Protein AF-A0A8I3A8Q4-F1 (afdb_monomer_lite)

Organism: NCBI:txid495285

Structure (mmCIF, N/CA/C/O backbone):
data_AF-A0A8I3A8Q4-F1
#
_entry.id   AF-A0A8I3A8Q4-F1
#
loop_
_atom_site.group_PDB
_atom_site.id
_atom_site.type_symbol
_atom_site.label_atom_id
_atom_site.label_alt_id
_atom_site.label_comp_id
_atom_site.label_asym_id
_atom_site.label_entity_id
_atom_site.label_seq_id
_atom_site.pdbx_PDB_ins_code
_atom_site.Cartn_x
_atom_site.Cartn_y
_atom_site.Cartn_z
_atom_site.occupancy
_atom_site.B_iso_or_equiv
_atom_site.auth_seq_id
_atom_site.auth_comp_id
_atom_site.auth_asym_id
_atom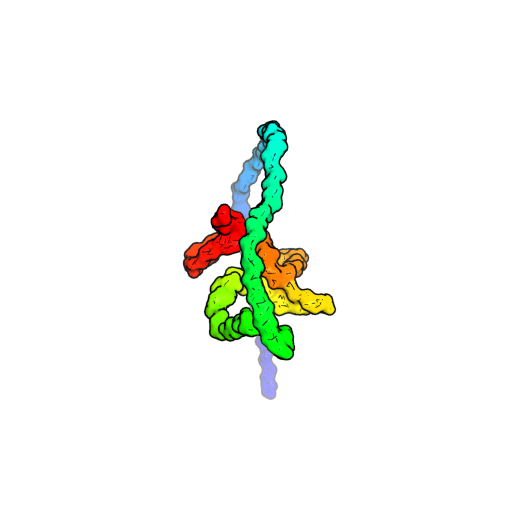_site.auth_atom_id
_atom_site.pdbx_PDB_model_num
ATOM 1 N N . MET A 1 1 ? 2.959 -57.437 -27.889 1.00 51.34 1 MET A N 1
ATOM 2 C CA . MET A 1 1 ? 2.394 -56.928 -26.624 1.00 51.34 1 MET A CA 1
ATOM 3 C C . MET A 1 1 ? 1.293 -55.970 -27.019 1.00 51.34 1 MET A C 1
ATOM 5 O O . MET A 1 1 ? 1.539 -55.103 -27.846 1.00 51.34 1 MET A O 1
ATOM 9 N N . VAL A 1 2 ? 0.076 -56.290 -26.597 1.00 56.06 2 VAL A N 1
ATOM 10 C CA . VAL A 1 2 ? -1.179 -55.689 -27.058 1.00 56.06 2 VAL A CA 1
ATOM 11 C C . VAL A 1 2 ? -1.319 -54.247 -26.566 1.00 56.06 2 VAL A C 1
ATOM 13 O O . VAL A 1 2 ? -0.851 -53.914 -25.481 1.00 56.06 2 VAL A O 1
ATOM 16 N N . ALA A 1 3 ? -1.902 -53.408 -27.419 1.00 56.97 3 ALA A N 1
ATOM 17 C CA . ALA A 1 3 ? -2.257 -52.026 -27.139 1.00 56.97 3 ALA A CA 1
ATOM 18 C C . ALA A 1 3 ? -3.565 -51.972 -26.345 1.00 56.97 3 ALA A C 1
ATOM 20 O O . ALA A 1 3 ? -4.496 -52.684 -26.707 1.00 56.97 3 ALA A O 1
ATOM 21 N N . ASP A 1 4 ? -3.657 -51.071 -25.366 1.00 61.50 4 ASP A N 1
ATOM 22 C CA . ASP A 1 4 ? -4.940 -50.636 -24.817 1.00 61.50 4 ASP A CA 1
ATOM 23 C C . ASP A 1 4 ? -4.987 -49.109 -24.725 1.00 61.50 4 ASP A C 1
ATOM 25 O O . ASP A 1 4 ? -4.195 -48.448 -24.050 1.00 61.50 4 ASP A O 1
ATOM 29 N N . ILE A 1 5 ? -5.927 -48.579 -25.502 1.00 58.53 5 ILE A N 1
ATOM 30 C CA . ILE A 1 5 ? -6.344 -47.190 -25.615 1.00 58.53 5 ILE A CA 1
ATOM 31 C C . ILE A 1 5 ? -7.392 -46.980 -24.524 1.00 58.53 5 ILE A C 1
ATOM 33 O O . ILE A 1 5 ? -8.468 -47.569 -24.590 1.00 58.53 5 ILE A O 1
ATOM 37 N N . ILE A 1 6 ? -7.112 -46.137 -23.532 1.00 66.62 6 ILE A N 1
ATOM 38 C CA . ILE A 1 6 ? -8.141 -45.713 -22.577 1.00 66.62 6 ILE A CA 1
ATOM 39 C C . ILE A 1 6 ? -8.787 -44.440 -23.123 1.00 66.62 6 ILE A C 1
ATOM 41 O O . ILE A 1 6 ? -8.313 -43.326 -22.909 1.00 66.62 6 ILE A O 1
ATOM 45 N N . SER A 1 7 ? -9.881 -44.642 -23.855 1.00 67.62 7 SER A N 1
ATOM 46 C CA . SER A 1 7 ? -10.919 -43.639 -24.073 1.00 67.62 7 SER A CA 1
ATOM 47 C C . SER A 1 7 ? -11.741 -43.498 -22.794 1.00 67.62 7 SER A C 1
ATOM 49 O O . SER A 1 7 ? -12.437 -44.430 -22.402 1.00 67.62 7 SER A O 1
ATOM 51 N N . LEU A 1 8 ? -11.694 -42.325 -22.166 1.00 62.59 8 LEU A N 1
ATOM 52 C CA . LEU A 1 8 ? -12.676 -41.910 -21.166 1.00 62.59 8 LEU A CA 1
ATOM 53 C C . LEU A 1 8 ? -13.236 -40.548 -21.573 1.00 62.59 8 LEU A C 1
ATOM 55 O O . LEU A 1 8 ? -12.704 -39.495 -21.231 1.00 62.59 8 LEU A O 1
ATOM 59 N N . SER A 1 9 ? -14.311 -40.610 -22.351 1.00 69.69 9 SER A N 1
ATOM 60 C CA . SER A 1 9 ? -15.340 -39.584 -22.435 1.00 69.69 9 SER A CA 1
ATOM 61 C C . SER A 1 9 ? -16.144 -39.587 -21.131 1.00 69.69 9 SER A C 1
ATOM 63 O O . SER A 1 9 ? -16.534 -40.634 -20.612 1.00 69.69 9 SER A O 1
ATOM 65 N N . SER A 1 10 ? -16.383 -38.408 -20.573 1.00 67.44 10 SER A N 1
ATOM 66 C CA . SER A 1 10 ? -17.431 -38.200 -19.576 1.00 67.44 10 SER A CA 1
ATOM 67 C C . SER A 1 10 ? -18.068 -36.853 -19.846 1.00 67.44 10 SER A C 1
ATOM 69 O O . SER A 1 10 ? -17.708 -35.830 -19.267 1.00 67.44 10 SER A O 1
ATOM 71 N N . ASP A 1 11 ? -18.995 -36.903 -20.793 1.00 62.12 11 ASP A N 1
ATOM 72 C CA . ASP A 1 11 ? -20.181 -36.070 -20.850 1.00 62.12 11 ASP A CA 1
ATOM 73 C C . ASP A 1 11 ? -20.835 -36.002 -19.462 1.00 62.12 11 ASP A C 1
ATOM 75 O O . ASP A 1 11 ? -21.067 -37.026 -18.812 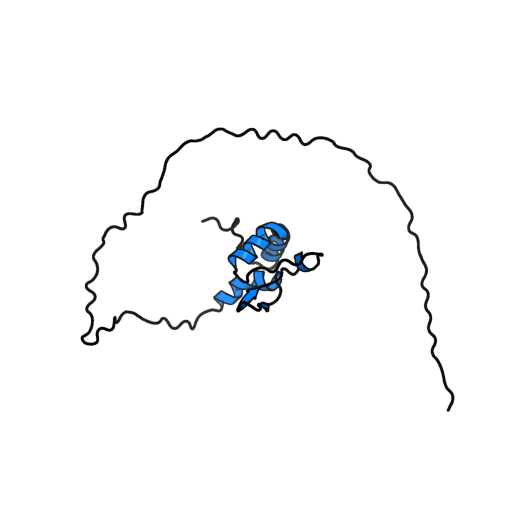1.00 62.12 11 ASP A O 1
ATOM 79 N N . LYS A 1 12 ? -21.097 -34.783 -18.993 1.00 66.31 12 LYS A N 1
ATOM 80 C CA . LYS A 1 12 ? -21.988 -34.520 -17.865 1.00 66.31 12 LYS A CA 1
ATOM 81 C C . LYS A 1 12 ? -22.837 -33.302 -18.195 1.00 66.31 12 LYS A C 1
ATOM 83 O O . LYS A 1 12 ? -22.435 -32.164 -17.973 1.00 66.31 12 LYS A O 1
ATOM 88 N N . ASP A 1 13 ? -23.936 -33.625 -18.859 1.00 61.25 13 ASP A N 1
ATOM 89 C CA . ASP A 1 13 ? -25.305 -33.170 -18.621 1.00 61.25 13 ASP A CA 1
ATOM 90 C C . ASP A 1 13 ? -25.490 -31.774 -18.006 1.00 61.25 13 ASP A C 1
ATOM 92 O O . ASP A 1 13 ? -25.367 -31.546 -16.802 1.00 61.25 13 ASP A O 1
ATOM 96 N N . ASP A 1 14 ? -25.822 -30.867 -18.920 1.00 52.88 14 ASP A N 1
ATOM 97 C CA . ASP A 1 14 ? -26.912 -29.889 -18.880 1.00 52.88 14 ASP A CA 1
ATOM 98 C C . ASP A 1 14 ? -27.980 -30.153 -17.786 1.00 52.88 14 ASP A C 1
ATOM 100 O O . ASP A 1 14 ? -28.750 -31.109 -17.864 1.00 52.88 14 ASP A O 1
ATOM 104 N N . GLU A 1 15 ? -28.058 -29.279 -16.779 1.00 69.31 15 GLU A N 1
ATOM 105 C CA . GLU A 1 15 ? -29.244 -29.128 -15.922 1.00 69.31 15 GLU A CA 1
ATOM 106 C C . GLU A 1 15 ? -29.618 -27.645 -15.907 1.00 69.31 15 GLU A C 1
ATOM 108 O O . GLU A 1 15 ? -29.009 -26.800 -15.241 1.00 69.31 15 GLU A O 1
ATOM 113 N N . ALA A 1 16 ? -30.605 -27.343 -16.743 1.00 59.53 16 ALA A N 1
ATOM 114 C CA . ALA A 1 16 ? -31.303 -26.082 -16.815 1.00 59.53 16 ALA A CA 1
ATOM 115 C C . ALA A 1 16 ? -32.100 -25.846 -15.524 1.00 59.53 16 ALA A C 1
ATOM 117 O O . ALA A 1 16 ? -33.083 -26.533 -15.255 1.00 59.53 16 ALA A O 1
ATOM 118 N N . LEU A 1 17 ? -31.724 -24.821 -14.755 1.00 65.19 17 LEU A N 1
ATOM 119 C CA . LEU A 1 17 ? -32.588 -24.265 -13.716 1.00 65.19 17 LEU A CA 1
ATOM 120 C C . LEU A 1 17 ? -33.283 -23.011 -14.267 1.00 65.19 17 LEU A C 1
ATOM 122 O O . LEU A 1 17 ? -32.752 -21.901 -14.210 1.00 65.19 17 LEU A O 1
ATOM 126 N N . GLU A 1 18 ? -34.463 -23.226 -14.840 1.00 61.91 18 GLU A N 1
ATOM 127 C CA . GLU A 1 18 ? -35.414 -22.189 -15.249 1.00 61.91 18 GLU A CA 1
ATOM 128 C C . GLU A 1 18 ? -36.117 -21.558 -14.030 1.00 61.91 18 GLU A C 1
ATOM 130 O O . GLU A 1 18 ? -36.622 -22.292 -13.183 1.00 61.91 18 GLU A O 1
ATOM 135 N N . ASP A 1 19 ? -36.176 -20.211 -14.042 1.00 49.38 19 ASP A N 1
ATOM 136 C CA . ASP A 1 19 ? -37.179 -19.262 -13.487 1.00 49.38 19 ASP A CA 1
ATOM 137 C C . ASP A 1 19 ? -37.578 -19.382 -11.973 1.00 49.38 19 ASP A C 1
ATOM 139 O O . ASP A 1 19 ? -37.606 -20.478 -11.428 1.00 49.38 19 ASP A O 1
ATOM 143 N N . PRO A 1 20 ? -37.983 -18.307 -11.235 1.00 53.59 20 PRO A N 1
ATOM 144 C CA . PRO A 1 20 ? -38.659 -17.153 -11.801 1.00 53.59 20 PRO A CA 1
ATOM 145 C C . PRO A 1 20 ? -38.492 -15.768 -11.161 1.00 53.59 20 PRO A C 1
ATOM 147 O O . PRO A 1 20 ? -38.151 -15.589 -9.994 1.00 53.59 20 PRO A O 1
ATOM 150 N N . SER A 1 21 ? -38.858 -14.764 -11.962 1.00 52.91 21 SER A N 1
ATOM 151 C CA . SER A 1 21 ? -39.556 -13.542 -11.537 1.00 52.91 21 SER A CA 1
ATOM 152 C C . SER A 1 21 ? -39.244 -13.014 -10.130 1.00 52.91 21 SER A C 1
ATOM 154 O O . SER A 1 21 ? -39.941 -13.334 -9.166 1.00 52.91 21 SER A O 1
ATOM 156 N N . ARG A 1 22 ? -38.327 -12.045 -10.009 1.00 50.41 22 ARG A N 1
ATOM 157 C CA . ARG A 1 22 ? -38.423 -11.072 -8.911 1.00 50.41 22 ARG A CA 1
ATOM 158 C C . ARG A 1 22 ? -37.852 -9.699 -9.265 1.00 50.41 22 ARG A C 1
ATOM 160 O O . ARG A 1 22 ? -36.651 -9.472 -9.277 1.00 50.41 22 ARG A O 1
ATOM 167 N N . LEU A 1 23 ? -38.806 -8.774 -9.381 1.00 50.12 23 LEU A N 1
ATOM 168 C CA . LEU A 1 23 ? -38.708 -7.337 -9.112 1.00 50.12 23 LEU A CA 1
ATOM 169 C C . LEU A 1 23 ? -38.296 -6.437 -10.280 1.00 50.12 23 LEU A C 1
ATOM 171 O O . LEU A 1 23 ? -37.271 -5.767 -10.291 1.00 50.12 23 LEU A O 1
ATOM 175 N N . SER A 1 24 ? -39.277 -6.240 -11.154 1.00 52.00 24 SER A N 1
ATOM 176 C CA . SER A 1 24 ? -39.694 -4.897 -11.550 1.00 52.00 24 SER A CA 1
ATOM 177 C C . SER A 1 24 ? -39.714 -3.917 -10.360 1.00 52.00 24 SER A C 1
ATOM 179 O O . SER A 1 24 ? -40.526 -4.087 -9.445 1.00 52.00 24 SER A O 1
ATOM 181 N N . ARG A 1 25 ? -38.922 -2.836 -10.413 1.00 50.53 25 ARG A N 1
ATOM 182 C CA . ARG A 1 25 ? -39.391 -1.500 -9.995 1.00 50.53 25 ARG A CA 1
ATOM 183 C C . ARG A 1 25 ? -38.501 -0.360 -10.489 1.00 50.53 25 ARG A C 1
ATOM 185 O O . ARG A 1 25 ? -37.417 -0.104 -9.983 1.00 50.53 25 ARG A O 1
ATOM 192 N N . LEU A 1 26 ? -39.074 0.375 -11.438 1.00 49.88 26 LEU A N 1
ATOM 193 C CA . LEU A 1 26 ? -38.912 1.812 -11.621 1.00 49.88 26 LEU A CA 1
ATOM 194 C C . LEU A 1 26 ? -38.960 2.561 -10.275 1.00 49.88 26 LEU A C 1
ATOM 196 O O . LEU A 1 26 ? -39.988 2.517 -9.603 1.00 49.88 26 LEU A O 1
ATOM 200 N N . THR A 1 27 ? -37.933 3.359 -9.990 1.00 52.69 27 THR A N 1
ATOM 201 C CA . THR A 1 27 ? -38.021 4.673 -9.319 1.00 52.69 27 THR A CA 1
ATOM 202 C C . THR A 1 27 ? -36.862 5.526 -9.863 1.00 52.69 27 THR A C 1
ATOM 204 O O . THR A 1 27 ? -35.699 5.341 -9.541 1.00 52.69 27 THR A O 1
ATOM 207 N N . LYS A 1 28 ? -37.042 6.299 -10.937 1.00 49.81 28 LYS A N 1
ATOM 208 C CA . LYS A 1 28 ? -37.504 7.697 -10.946 1.00 49.81 28 LYS A CA 1
ATOM 209 C C . LYS A 1 28 ? -37.180 8.472 -9.659 1.00 49.81 28 LYS A C 1
ATOM 211 O O . LYS A 1 28 ? -37.855 8.311 -8.652 1.00 49.81 28 LYS A O 1
ATOM 216 N N . GLY A 1 29 ? -36.224 9.398 -9.770 1.00 44.44 29 GLY A N 1
ATOM 217 C CA . GLY A 1 29 ? -36.146 10.589 -8.923 1.00 44.44 29 GLY A CA 1
ATOM 218 C C . GLY A 1 29 ? -35.002 10.612 -7.913 1.00 44.44 29 GLY A C 1
ATOM 219 O O . GLY A 1 29 ? -35.165 10.209 -6.771 1.00 44.44 29 GLY A O 1
ATOM 220 N N . SER A 1 30 ? -33.886 11.236 -8.288 1.00 42.53 30 SER A N 1
ATOM 221 C CA . SER A 1 30 ? -33.026 11.912 -7.311 1.00 42.53 30 SER A CA 1
ATOM 222 C C . SER A 1 30 ? -32.598 13.263 -7.877 1.00 42.53 30 SER A C 1
ATOM 224 O O . SER A 1 30 ? -31.457 13.486 -8.268 1.00 42.53 30 SER A O 1
ATOM 226 N N . LYS A 1 31 ? -33.569 14.184 -7.950 1.00 50.78 31 LYS A N 1
ATOM 227 C CA . LYS A 1 31 ? -33.276 15.615 -7.862 1.00 50.78 31 LYS A CA 1
ATOM 228 C C . LYS A 1 31 ? -32.887 15.874 -6.409 1.00 50.78 31 LYS A C 1
ATOM 230 O O . LYS A 1 31 ? -33.761 16.066 -5.570 1.00 50.78 31 LYS A O 1
ATOM 235 N N . ARG A 1 32 ? -31.591 15.858 -6.103 1.00 48.62 32 ARG A N 1
ATOM 236 C CA . ARG A 1 32 ? -31.090 16.539 -4.908 1.00 48.62 32 ARG A CA 1
ATOM 237 C C . ARG A 1 32 ? -30.621 17.911 -5.345 1.00 48.62 32 ARG A C 1
ATOM 239 O O . ARG A 1 32 ? -29.637 18.050 -6.061 1.00 48.62 32 ARG A O 1
ATOM 246 N N . ALA A 1 33 ? -31.421 18.898 -4.960 1.00 39.53 33 ALA A N 1
ATOM 247 C CA . ALA A 1 33 ? -31.043 20.290 -4.966 1.00 39.53 33 ALA A CA 1
ATOM 248 C C . ALA A 1 33 ? -29.754 20.442 -4.150 1.00 39.53 33 ALA A C 1
ATOM 250 O O . ALA A 1 33 ? -29.715 20.116 -2.965 1.00 39.53 33 ALA A O 1
ATOM 251 N N . CYS A 1 34 ? -28.704 20.927 -4.801 1.00 38.12 34 CYS A N 1
ATOM 252 C CA . CYS A 1 34 ? -27.543 21.481 -4.131 1.00 38.12 34 CYS A CA 1
ATOM 253 C C . CYS A 1 34 ? -27.968 22.832 -3.542 1.00 38.12 34 CYS A C 1
ATOM 255 O O . CYS A 1 34 ? -27.812 23.872 -4.177 1.00 38.12 34 CYS A O 1
ATOM 257 N N . THR A 1 35 ? -28.574 22.827 -2.356 1.00 43.62 35 THR A N 1
ATOM 258 C CA . THR A 1 35 ? -28.687 24.043 -1.550 1.00 43.62 35 THR A CA 1
ATOM 259 C C . THR A 1 35 ? -27.349 24.249 -0.860 1.00 43.62 35 THR A C 1
ATOM 261 O O . THR A 1 35 ? -27.057 23.631 0.162 1.00 43.62 35 THR A O 1
ATOM 264 N N . ASN A 1 36 ? -26.519 25.086 -1.476 1.00 53.62 36 ASN A N 1
ATOM 265 C CA . ASN A 1 36 ? -25.342 25.672 -0.854 1.00 53.62 36 ASN A CA 1
ATOM 266 C C . ASN A 1 36 ? -25.774 26.418 0.422 1.00 53.62 36 ASN A C 1
ATOM 268 O O . ASN A 1 36 ? -26.589 27.337 0.308 1.00 53.62 36 ASN A O 1
ATOM 272 N N . PRO A 1 37 ? -25.228 26.130 1.614 1.00 47.34 37 PRO A N 1
ATOM 273 C CA . PRO A 1 37 ? -25.091 27.180 2.600 1.00 47.34 37 PRO A CA 1
ATOM 274 C C . PRO A 1 37 ? -24.016 28.143 2.096 1.00 47.34 37 PRO A C 1
ATOM 276 O O . PRO A 1 37 ? -22.884 27.772 1.784 1.00 47.34 37 PRO A O 1
ATOM 279 N N . ALA A 1 38 ? -24.468 29.379 1.939 1.00 41.22 38 ALA A N 1
ATOM 280 C CA . ALA A 1 38 ? -23.707 30.561 1.621 1.00 41.22 38 ALA A CA 1
ATOM 281 C C . ALA A 1 38 ? -22.337 30.609 2.316 1.00 41.22 38 ALA A C 1
ATOM 283 O O . ALA A 1 38 ? -22.216 30.388 3.518 1.00 41.22 38 ALA A O 1
ATOM 284 N N . ALA A 1 39 ? -21.334 30.950 1.509 1.00 46.84 39 ALA A N 1
ATOM 285 C CA . ALA A 1 39 ? -20.312 31.945 1.801 1.00 46.84 39 ALA A CA 1
ATOM 286 C C . ALA A 1 39 ? -20.161 32.337 3.284 1.00 46.84 39 ALA A C 1
ATOM 288 O O . ALA A 1 39 ? -20.814 33.268 3.750 1.00 46.84 39 ALA A O 1
ATOM 289 N N . SER A 1 40 ? -19.200 31.715 3.972 1.00 45.31 40 SER A N 1
ATOM 290 C CA . SER A 1 40 ? -18.434 32.444 4.980 1.00 45.31 40 SER A CA 1
ATOM 291 C C . SER A 1 40 ? -17.141 32.897 4.329 1.00 45.31 40 SER A C 1
ATOM 293 O O . SER A 1 40 ? -16.255 32.113 3.987 1.00 45.31 40 SER A O 1
ATOM 295 N N . GLN A 1 41 ? -17.120 34.193 4.082 1.00 51.34 41 GLN A N 1
ATOM 296 C CA . GLN A 1 41 ? -15.995 34.961 3.605 1.00 51.34 41 GLN A CA 1
ATOM 297 C C . GLN A 1 41 ? -14.856 34.914 4.633 1.00 51.34 41 GLN A C 1
ATOM 299 O O . GLN A 1 41 ? -15.098 35.022 5.827 1.00 51.34 41 GLN A O 1
ATOM 304 N N . GLN A 1 42 ? -13.638 34.802 4.101 1.00 45.44 42 GLN A N 1
ATOM 305 C CA . GLN A 1 42 ? -12.457 35.595 4.459 1.00 45.44 42 GLN A CA 1
ATOM 306 C C . GLN A 1 42 ? -11.882 35.534 5.890 1.00 45.44 42 GLN A C 1
ATOM 308 O O . GLN A 1 42 ? -12.559 35.642 6.902 1.00 45.44 42 GLN A O 1
ATOM 313 N N . SER A 1 43 ? -10.544 35.545 5.908 1.00 50.97 43 SER A N 1
ATOM 314 C CA . SER A 1 43 ? -9.636 35.616 7.062 1.00 50.97 43 SER A CA 1
ATOM 315 C C . SER A 1 43 ? -9.569 34.302 7.854 1.00 50.97 43 SER A C 1
ATOM 317 O O . SER A 1 43 ? -10.554 33.793 8.353 1.00 50.97 43 SER A O 1
ATOM 319 N N . ASN A 1 44 ? -8.437 33.611 7.924 1.00 47.97 44 ASN A N 1
ATOM 320 C CA . ASN A 1 44 ? -7.132 34.146 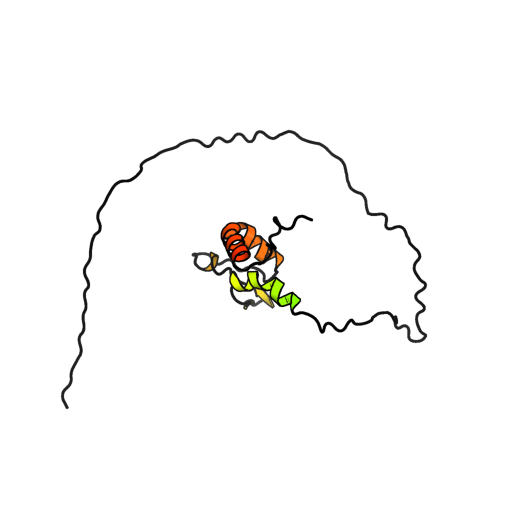8.255 1.00 47.97 44 ASN A CA 1
ATOM 321 C C . ASN A 1 44 ? -6.047 33.478 7.412 1.00 47.97 44 ASN A C 1
ATOM 323 O O . ASN A 1 44 ? -5.823 32.272 7.494 1.00 47.97 44 ASN A O 1
ATOM 327 N N . GLN A 1 45 ? -5.331 34.297 6.641 1.00 51.75 45 GLN A N 1
ATOM 328 C CA . GLN A 1 45 ? -3.938 34.018 6.322 1.00 51.75 45 GLN A CA 1
ATOM 329 C C . GLN A 1 45 ? -3.217 33.922 7.667 1.00 51.75 45 GLN A C 1
ATOM 331 O O . GLN A 1 45 ? -2.887 34.947 8.266 1.00 51.75 45 GLN A O 1
ATOM 336 N N . SER A 1 46 ? -3.054 32.703 8.183 1.00 44.81 46 SER A N 1
ATOM 337 C CA . SER A 1 46 ? -2.196 32.464 9.334 1.00 44.81 46 SER A CA 1
ATOM 338 C C . SER A 1 46 ? -0.776 32.660 8.835 1.00 44.81 46 SER A C 1
ATOM 340 O O . SER A 1 46 ? -0.157 31.788 8.225 1.00 44.81 46 SER A O 1
ATOM 342 N N . ARG A 1 47 ? -0.353 33.917 8.954 1.00 50.03 47 ARG A N 1
ATOM 343 C CA . ARG A 1 47 ? 1.001 34.380 8.743 1.00 50.03 47 ARG A CA 1
ATOM 344 C C . ARG A 1 47 ? 1.916 33.459 9.534 1.00 50.03 47 ARG A C 1
ATOM 346 O O . ARG A 1 47 ? 1.730 33.298 10.735 1.00 50.03 47 ARG A O 1
ATOM 353 N N . CYS A 1 48 ? 2.859 32.876 8.804 1.00 45.31 48 CYS A N 1
ATOM 354 C CA . CYS A 1 48 ? 4.261 32.785 9.172 1.00 45.31 48 CYS A CA 1
ATOM 355 C C . CYS A 1 48 ? 4.455 32.724 10.686 1.00 45.31 48 CYS A C 1
ATOM 357 O O . CYS A 1 48 ? 4.465 33.766 11.343 1.00 45.31 48 CYS A O 1
ATOM 359 N N . CYS A 1 49 ? 4.629 31.518 11.225 1.00 44.41 49 CYS A N 1
ATOM 360 C CA . CYS A 1 49 ? 5.244 31.355 12.528 1.00 44.41 49 CYS A CA 1
ATOM 361 C C . CYS A 1 49 ? 6.537 32.176 12.516 1.00 44.41 49 CYS A C 1
ATOM 363 O O . CYS A 1 49 ? 7.526 31.799 11.889 1.00 44.41 49 CYS A O 1
ATOM 365 N N . ALA A 1 50 ? 6.481 33.344 13.152 1.00 52.28 50 ALA A N 1
ATOM 366 C CA . ALA A 1 50 ? 7.644 34.070 13.589 1.00 52.28 50 ALA A CA 1
ATOM 367 C C . ALA A 1 50 ? 8.296 33.147 14.609 1.00 52.28 50 ALA A C 1
ATOM 369 O O . ALA A 1 50 ? 7.877 33.082 15.763 1.00 52.28 50 ALA A O 1
ATOM 370 N N . VAL A 1 51 ? 9.255 32.354 14.140 1.00 55.09 51 VAL A N 1
ATOM 371 C CA . VAL A 1 51 ? 10.190 31.685 15.028 1.00 55.09 51 VAL A CA 1
ATOM 372 C C . VAL A 1 51 ? 10.894 32.827 15.762 1.00 55.09 51 VAL A C 1
ATOM 374 O O . VAL A 1 51 ? 11.504 33.669 15.094 1.00 55.09 51 VAL A O 1
ATOM 377 N N . PRO A 1 52 ? 10.757 32.953 17.094 1.00 48.47 52 PRO A N 1
ATOM 378 C CA . PRO A 1 52 ? 11.607 33.869 17.829 1.00 48.47 52 PRO A CA 1
ATOM 379 C C . PRO A 1 52 ? 13.050 33.485 17.509 1.00 48.47 52 PRO A C 1
ATOM 381 O O . PRO A 1 52 ? 13.415 32.312 17.566 1.00 48.47 52 PRO A O 1
ATOM 384 N N . LEU A 1 53 ? 13.837 34.481 17.103 1.00 51.44 53 LEU A N 1
ATOM 385 C CA . LEU A 1 53 ? 15.271 34.386 16.861 1.00 51.44 53 LEU A CA 1
ATOM 386 C C . LEU A 1 53 ? 15.961 34.116 18.209 1.00 51.44 53 LEU A C 1
ATOM 388 O O . LEU A 1 53 ? 16.545 34.999 18.829 1.00 51.44 53 LEU A O 1
ATOM 392 N N . SER A 1 54 ? 15.789 32.901 18.718 1.00 51.81 54 SER A N 1
ATOM 393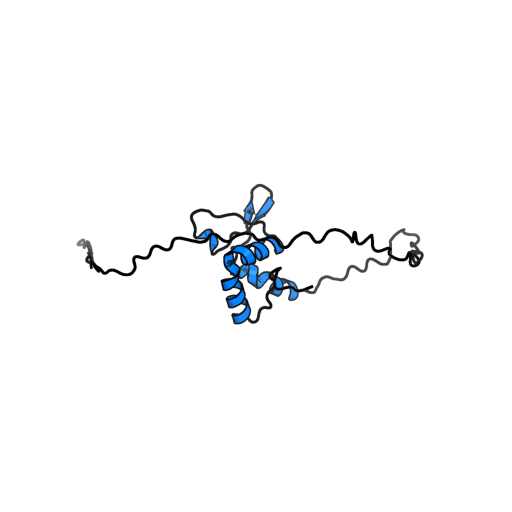 C CA . SER A 1 54 ? 16.418 32.399 19.924 1.00 51.81 54 SER A CA 1
ATOM 394 C C . SER A 1 54 ? 17.850 32.040 19.561 1.00 51.81 54 SER A C 1
ATOM 396 O O . SER A 1 54 ? 18.080 31.048 18.880 1.00 51.81 54 SER A O 1
ATOM 398 N N . ALA A 1 55 ? 18.763 32.929 19.955 1.00 52.34 55 ALA A N 1
ATOM 399 C CA . ALA A 1 55 ? 20.197 32.733 20.150 1.00 52.34 55 ALA A CA 1
ATOM 400 C C . ALA A 1 55 ? 20.806 31.513 19.436 1.00 52.34 55 ALA A C 1
ATOM 402 O O . ALA A 1 55 ? 20.731 30.392 19.931 1.00 52.34 55 ALA A O 1
ATOM 403 N N . ILE A 1 56 ? 21.463 31.772 18.303 1.00 59.25 56 ILE A N 1
ATOM 404 C CA . ILE A 1 56 ? 22.414 30.852 17.674 1.00 59.25 56 ILE A CA 1
ATOM 405 C C . ILE A 1 56 ? 23.493 30.538 18.728 1.00 59.25 56 ILE A C 1
ATOM 407 O O . ILE A 1 56 ? 24.204 31.465 19.130 1.00 59.25 56 ILE A O 1
ATOM 411 N N . PRO A 1 57 ? 23.623 29.291 19.218 1.00 55.78 57 PRO A N 1
ATOM 412 C CA . PRO A 1 57 ? 24.810 28.883 19.957 1.00 55.78 57 PRO A CA 1
ATOM 413 C C . PRO A 1 57 ? 25.998 29.055 19.012 1.00 55.78 57 PRO A C 1
ATOM 415 O O . PRO A 1 57 ? 25.922 28.623 17.862 1.00 55.78 57 PRO A O 1
ATOM 418 N N . GLN A 1 58 ? 27.055 29.737 19.453 1.00 57.88 58 GLN A N 1
ATOM 419 C CA . GLN A 1 58 ? 28.285 29.815 18.672 1.00 57.88 58 GLN A CA 1
ATOM 420 C C . GLN A 1 58 ? 28.782 28.392 18.421 1.00 57.88 58 GLN A C 1
ATOM 422 O O . GLN A 1 58 ? 29.139 27.678 19.355 1.00 57.88 58 GLN A O 1
ATOM 427 N N . ASP A 1 59 ? 28.729 27.989 17.157 1.00 53.62 59 ASP A N 1
ATOM 428 C CA . ASP A 1 59 ? 29.311 26.751 16.678 1.00 53.62 59 ASP A CA 1
ATOM 429 C C . ASP A 1 59 ? 30.830 26.923 16.697 1.00 53.62 59 ASP A C 1
ATOM 431 O O . ASP A 1 59 ? 31.422 27.569 15.829 1.00 53.62 59 ASP A O 1
ATOM 435 N N . GLU A 1 60 ? 31.451 26.435 17.766 1.00 61.16 60 GLU A N 1
ATOM 436 C CA . GLU A 1 60 ? 32.900 26.409 17.919 1.00 61.16 60 GLU A CA 1
ATOM 437 C C . GLU A 1 60 ? 33.459 25.346 16.964 1.00 61.16 60 GLU A C 1
ATOM 439 O O . GLU A 1 60 ? 33.707 24.194 17.335 1.00 61.16 60 GLU A O 1
ATOM 444 N N . ALA A 1 61 ? 33.632 25.748 15.704 1.00 56.09 61 ALA A N 1
ATOM 445 C CA . ALA A 1 61 ? 34.318 24.966 14.693 1.00 56.09 61 ALA A CA 1
ATOM 446 C C . ALA A 1 61 ? 35.720 24.601 15.203 1.00 56.09 61 ALA A C 1
ATOM 448 O O . ALA A 1 61 ? 36.526 25.467 15.556 1.00 56.09 61 ALA A O 1
ATOM 449 N N . GLY A 1 62 ? 36.015 23.300 15.250 1.00 63.16 62 GLY A N 1
ATOM 450 C CA . GLY A 1 62 ? 37.362 22.822 15.536 1.00 63.16 62 GLY A CA 1
ATOM 451 C C . GLY A 1 62 ? 38.373 23.345 14.502 1.00 63.16 62 GLY A C 1
ATOM 452 O O . GLY A 1 62 ? 37.989 23.780 13.415 1.00 63.16 62 GLY A O 1
ATOM 453 N N . PRO A 1 63 ? 39.683 23.292 14.793 1.00 64.38 63 PRO A N 1
ATOM 454 C CA . PRO A 1 63 ? 40.737 23.712 13.858 1.00 64.38 63 PRO A CA 1
ATOM 455 C C . PRO A 1 63 ? 40.776 22.901 12.543 1.00 64.38 63 PRO A C 1
ATOM 457 O O . PRO A 1 63 ? 41.527 23.237 11.633 1.00 64.38 63 PRO A O 1
ATOM 460 N N . ASP A 1 64 ? 39.975 21.844 12.444 1.00 66.75 64 ASP A N 1
ATOM 461 C CA . ASP A 1 64 ? 39.734 20.983 11.288 1.00 66.75 64 ASP A CA 1
ATOM 462 C C . ASP A 1 64 ? 38.470 21.355 10.483 1.00 66.75 64 ASP A C 1
ATOM 464 O O . ASP A 1 64 ? 38.241 20.788 9.415 1.00 66.75 64 ASP A O 1
ATOM 468 N N . GLY A 1 65 ? 37.654 22.306 10.955 1.00 65.88 65 GLY A N 1
ATOM 469 C CA . GLY A 1 65 ? 36.426 22.744 10.282 1.00 65.88 65 GLY A CA 1
ATOM 470 C C . GLY A 1 65 ? 35.301 21.702 10.274 1.00 65.88 65 GLY A C 1
ATOM 471 O O . GLY A 1 65 ? 34.356 21.834 9.495 1.00 65.88 65 GLY A O 1
ATOM 472 N N . VAL A 1 66 ? 35.389 20.663 11.111 1.00 65.62 66 VAL A N 1
ATOM 473 C CA . VAL A 1 66 ? 34.387 19.594 11.195 1.00 65.62 66 VAL A CA 1
ATOM 474 C C . VAL A 1 66 ? 33.466 19.842 12.392 1.00 65.62 66 VAL A C 1
ATOM 476 O O . VAL A 1 66 ? 33.894 19.844 13.544 1.00 65.62 66 VAL A O 1
ATOM 479 N N . LEU A 1 67 ? 32.179 20.043 12.103 1.00 60.69 67 LEU A N 1
ATOM 480 C CA . LEU A 1 67 ? 31.087 20.114 13.078 1.00 60.69 67 LEU A CA 1
ATOM 481 C C . LEU A 1 67 ? 31.037 18.823 13.915 1.00 60.69 67 LEU A C 1
ATOM 483 O O . LEU A 1 67 ? 30.780 17.743 13.380 1.00 60.69 67 LEU A O 1
ATOM 487 N N . LYS A 1 68 ? 31.262 18.934 15.230 1.00 60.06 68 LYS A N 1
ATOM 488 C CA . LYS A 1 68 ? 31.314 17.795 16.171 1.00 60.06 68 LYS A CA 1
ATOM 489 C C . LYS A 1 68 ? 29.957 17.137 16.457 1.00 60.06 68 LYS A C 1
ATOM 491 O O . LYS A 1 68 ? 29.926 16.087 17.092 1.00 60.06 68 LYS A O 1
ATOM 496 N N . ASP A 1 69 ? 28.861 17.698 15.951 1.00 63.84 69 ASP A N 1
ATOM 497 C CA . ASP A 1 69 ? 27.504 17.324 16.367 1.00 63.84 69 ASP A CA 1
ATOM 498 C C . ASP A 1 69 ? 26.747 16.432 15.373 1.00 63.84 69 ASP A C 1
ATOM 500 O O . ASP A 1 69 ? 25.551 16.188 15.532 1.00 63.84 69 ASP A O 1
ATOM 504 N N . PHE A 1 70 ? 27.423 15.862 14.374 1.00 56.94 70 PHE A N 1
ATOM 505 C CA . PHE A 1 70 ? 26.844 14.761 13.602 1.00 56.94 70 PHE A CA 1
ATOM 506 C C . PHE A 1 70 ? 27.102 13.432 14.311 1.00 56.94 70 PHE A C 1
ATOM 508 O O . PHE A 1 70 ? 27.838 12.573 13.827 1.00 56.94 70 PHE A O 1
ATOM 515 N N . ASN A 1 71 ? 26.453 13.242 15.462 1.00 59.12 71 ASN A N 1
ATOM 516 C CA . ASN A 1 71 ? 26.224 11.899 15.977 1.00 59.12 71 ASN A CA 1
ATOM 517 C C . ASN A 1 71 ? 25.322 11.177 14.972 1.00 59.12 71 ASN A C 1
ATOM 519 O O . ASN A 1 71 ? 24.100 11.331 14.981 1.00 59.12 71 ASN A O 1
ATOM 523 N N . ILE A 1 72 ? 25.945 10.408 14.079 1.00 59.62 72 ILE A N 1
ATOM 524 C CA . ILE A 1 72 ? 25.279 9.395 13.269 1.00 59.62 72 ILE A CA 1
ATOM 525 C C . ILE A 1 72 ? 24.718 8.389 14.274 1.00 59.62 72 ILE A C 1
ATOM 527 O O . ILE A 1 72 ? 25.420 7.488 14.727 1.00 59.62 72 ILE A O 1
ATOM 531 N N . LEU A 1 73 ? 23.470 8.607 14.696 1.00 55.53 73 LEU A N 1
ATOM 532 C CA . LEU A 1 73 ? 22.691 7.609 15.409 1.00 55.53 73 LEU A CA 1
ATOM 533 C C . LEU A 1 73 ? 22.695 6.360 14.537 1.00 55.53 73 LEU A C 1
ATOM 535 O O . LEU A 1 73 ? 22.164 6.364 13.427 1.00 55.53 73 LEU A O 1
ATOM 539 N N . ASP A 1 74 ? 23.357 5.328 15.042 1.00 52.75 74 ASP A N 1
ATOM 540 C CA . ASP A 1 74 ? 23.386 4.003 14.457 1.00 52.75 74 ASP A CA 1
ATOM 541 C C . ASP A 1 74 ? 21.933 3.523 14.323 1.00 52.75 74 ASP A C 1
ATOM 543 O O . ASP A 1 74 ? 21.256 3.256 15.317 1.00 52.75 74 ASP A O 1
ATOM 547 N N . ILE A 1 75 ? 21.410 3.504 13.091 1.00 58.97 75 ILE A N 1
ATOM 548 C CA . ILE A 1 75 ? 20.057 3.034 12.761 1.00 58.97 75 ILE A CA 1
ATOM 549 C C . ILE A 1 75 ? 20.084 1.499 12.824 1.00 58.97 75 ILE A C 1
ATOM 551 O O . ILE A 1 75 ? 19.910 0.809 11.824 1.00 58.97 75 ILE A O 1
ATOM 555 N N . SER A 1 76 ? 20.361 0.947 14.002 1.00 55.28 76 SER A N 1
ATOM 556 C CA . SER A 1 76 ? 20.284 -0.490 14.280 1.00 55.28 76 SER A CA 1
ATOM 557 C C . SER A 1 76 ? 18.907 -0.902 14.812 1.00 55.28 76 SER A C 1
ATOM 559 O O . SER A 1 76 ? 18.698 -2.046 15.211 1.00 55.28 76 SER A O 1
ATOM 561 N N . GLU A 1 77 ? 17.922 -0.005 14.760 1.00 62.22 77 GLU A N 1
ATOM 562 C CA . GLU A 1 77 ? 16.556 -0.268 15.193 1.00 62.22 77 GLU A CA 1
ATOM 563 C C . GLU A 1 77 ? 15.587 -0.176 14.012 1.00 62.22 77 GLU A C 1
ATOM 565 O O . GLU A 1 77 ? 15.419 0.903 13.450 1.00 62.22 77 GLU A O 1
ATOM 570 N N . ALA A 1 78 ? 14.898 -1.274 13.667 1.00 52.62 78 ALA A N 1
ATOM 571 C CA . ALA A 1 78 ? 13.492 -1.190 13.246 1.00 52.62 78 ALA A CA 1
ATOM 572 C C . ALA A 1 78 ? 12.811 -2.562 13.032 1.00 52.62 78 ALA A C 1
ATOM 574 O O . ALA A 1 78 ? 12.557 -2.945 11.890 1.00 52.62 78 ALA A O 1
ATOM 575 N N . PRO A 1 79 ? 12.297 -3.223 14.085 1.00 53.00 79 PRO A N 1
ATOM 576 C CA . PRO A 1 79 ? 11.056 -3.992 13.923 1.00 53.00 79 PRO A CA 1
ATOM 577 C C . PRO A 1 79 ? 9.862 -3.073 13.559 1.00 53.00 79 PRO A C 1
ATOM 579 O O . PRO A 1 79 ? 8.841 -3.520 13.038 1.00 53.00 79 PRO A O 1
ATOM 582 N N . ALA A 1 80 ? 9.978 -1.756 13.779 1.00 58.66 80 ALA A N 1
ATOM 583 C CA . ALA A 1 80 ? 8.901 -0.788 13.562 1.00 58.66 80 ALA A CA 1
ATOM 584 C C . ALA A 1 80 ? 8.525 -0.550 12.082 1.00 58.66 80 ALA A C 1
ATOM 586 O O . ALA A 1 80 ? 7.388 -0.163 11.798 1.00 58.66 80 ALA A O 1
ATOM 587 N N . GLN A 1 81 ? 9.441 -0.759 11.125 1.00 60.00 81 GLN A N 1
ATOM 588 C CA . GLN A 1 81 ? 9.129 -0.574 9.698 1.00 60.00 81 GLN A CA 1
ATOM 589 C C . GLN A 1 81 ? 8.207 -1.672 9.157 1.00 60.00 81 GLN A C 1
ATOM 591 O O . GLN A 1 81 ? 7.335 -1.392 8.331 1.00 60.00 81 GLN A O 1
ATOM 596 N N . GLU A 1 82 ? 8.351 -2.901 9.647 1.00 63.28 82 GLU A N 1
ATOM 597 C CA . GLU A 1 82 ? 7.577 -4.045 9.166 1.00 63.28 82 GLU A CA 1
ATOM 598 C C . GLU A 1 82 ? 6.091 -3.902 9.519 1.00 63.28 82 GLU A C 1
ATOM 600 O O . GLU A 1 82 ? 5.223 -4.062 8.658 1.00 63.28 82 GLU A O 1
ATOM 605 N N . ILE A 1 83 ? 5.794 -3.443 10.740 1.00 69.81 83 ILE A N 1
ATOM 606 C CA . ILE A 1 83 ? 4.422 -3.178 11.193 1.00 69.81 83 ILE A CA 1
ATOM 607 C C . ILE A 1 83 ? 3.736 -2.172 10.257 1.00 69.81 83 ILE A C 1
ATOM 609 O O . ILE A 1 83 ? 2.593 -2.369 9.857 1.00 69.81 83 ILE A O 1
ATOM 613 N N . ARG A 1 84 ? 4.442 -1.120 9.825 1.00 78.12 84 ARG A N 1
ATOM 614 C CA . ARG A 1 84 ? 3.863 -0.053 8.990 1.00 78.12 84 ARG A CA 1
ATOM 615 C C . ARG A 1 84 ? 3.526 -0.483 7.562 1.00 78.12 84 ARG A C 1
ATOM 617 O O . ARG A 1 84 ? 2.795 0.250 6.901 1.00 78.12 84 ARG A O 1
ATOM 624 N N . THR A 1 85 ? 4.074 -1.595 7.074 1.00 88.88 85 THR A N 1
ATOM 625 C CA . THR A 1 85 ? 3.905 -2.042 5.678 1.00 88.88 85 THR A CA 1
ATOM 626 C C . THR A 1 85 ? 3.046 -3.294 5.534 1.00 88.88 85 THR A C 1
ATOM 628 O O . THR A 1 85 ? 2.777 -3.726 4.411 1.00 88.88 85 THR A O 1
ATOM 631 N N . ARG A 1 86 ? 2.587 -3.866 6.652 1.00 91.38 86 ARG A N 1
ATOM 632 C CA . ARG A 1 86 ? 1.803 -5.104 6.672 1.00 91.38 86 ARG A CA 1
ATOM 633 C C . ARG A 1 86 ? 0.516 -4.994 5.859 1.00 91.38 86 ARG A C 1
ATOM 635 O O . ARG A 1 86 ? 0.227 -5.876 5.058 1.00 91.38 86 ARG A O 1
ATOM 642 N N . ASP A 1 87 ? -0.207 -3.890 6.015 1.00 92.00 87 ASP A N 1
ATOM 643 C CA . ASP A 1 87 ? -1.420 -3.607 5.250 1.00 92.00 87 ASP A CA 1
ATOM 644 C C . ASP A 1 87 ? -1.139 -3.527 3.744 1.00 92.00 87 ASP A C 1
ATOM 646 O O . ASP A 1 87 ? -1.827 -4.129 2.921 1.00 92.00 87 ASP A O 1
ATOM 650 N N . VAL A 1 88 ? -0.066 -2.841 3.364 1.00 93.88 88 VAL A N 1
ATOM 651 C CA . VAL A 1 88 ? 0.317 -2.713 1.959 1.00 93.88 88 VAL A CA 1
ATOM 652 C C . VAL A 1 88 ? 0.710 -4.062 1.347 1.00 93.88 88 VAL A C 1
ATOM 654 O O . VAL A 1 88 ? 0.345 -4.345 0.208 1.00 93.88 88 VAL A O 1
ATOM 657 N N . ASN A 1 89 ? 1.417 -4.922 2.075 1.00 94.25 89 ASN A N 1
ATOM 658 C CA . ASN A 1 89 ? 1.792 -6.246 1.569 1.00 94.25 89 ASN A CA 1
ATOM 659 C C . ASN A 1 89 ? 0.585 -7.194 1.431 1.00 94.25 89 ASN A C 1
ATOM 661 O O . ASN A 1 89 ? 0.565 -8.049 0.537 1.00 94.25 89 ASN A O 1
ATOM 665 N N . GLU A 1 90 ? -0.446 -7.011 2.257 1.00 95.38 90 GLU A N 1
ATOM 666 C CA . GLU A 1 90 ? -1.683 -7.784 2.160 1.00 95.38 90 GLU A CA 1
ATOM 667 C C . GLU A 1 90 ? -2.494 -7.403 0.916 1.00 95.38 90 GLU A C 1
ATOM 669 O O . GLU A 1 90 ? -2.860 -8.270 0.121 1.00 95.38 90 GLU A O 1
ATOM 674 N N . PHE A 1 91 ? -2.733 -6.111 0.685 1.00 95.56 91 PHE A N 1
ATOM 675 C CA . PHE A 1 91 ? -3.637 -5.668 -0.383 1.00 95.56 91 PHE A CA 1
ATOM 676 C C . PHE A 1 91 ? -2.960 -5.468 -1.747 1.00 95.56 91 PHE A C 1
ATOM 678 O O . PHE A 1 91 ? -3.637 -5.493 -2.782 1.00 95.56 91 PHE A O 1
ATOM 685 N N . PHE A 1 92 ? -1.638 -5.288 -1.783 1.00 96.75 92 PHE A N 1
ATOM 686 C CA . PHE A 1 92 ? -0.895 -5.017 -3.014 1.00 96.75 92 PHE A CA 1
ATOM 687 C C . PHE A 1 92 ? 0.084 -6.136 -3.360 1.00 96.75 92 PHE A C 1
ATOM 689 O O . PHE A 1 92 ? 0.661 -6.791 -2.495 1.00 96.75 92 PHE A O 1
ATOM 696 N N . ALA A 1 93 ? 0.271 -6.353 -4.658 1.00 95.75 93 ALA A N 1
ATOM 697 C CA . ALA A 1 93 ? 1.275 -7.257 -5.196 1.00 95.75 93 ALA A CA 1
ATOM 698 C C . ALA A 1 93 ? 2.707 -6.779 -4.857 1.00 95.75 93 ALA A C 1
ATOM 700 O O . ALA A 1 93 ? 2.899 -5.607 -4.497 1.00 95.75 93 ALA A O 1
ATOM 701 N N . PRO A 1 94 ? 3.716 -7.664 -4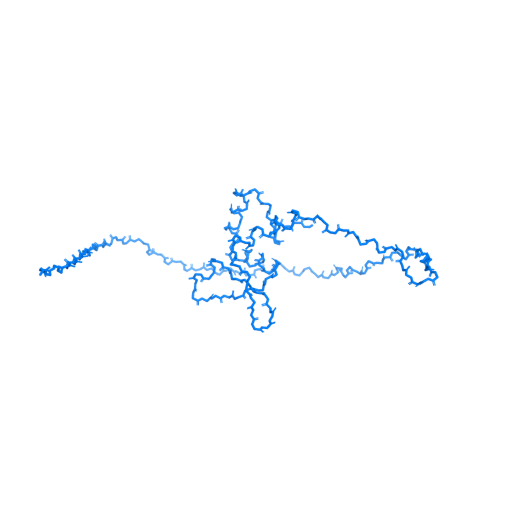.976 1.00 95.69 94 PRO A N 1
ATOM 702 C CA . PRO A 1 94 ? 5.119 -7.296 -4.813 1.00 95.69 94 PRO A CA 1
ATOM 703 C C . PRO A 1 94 ? 5.529 -6.121 -5.708 1.00 95.69 94 PRO A C 1
ATOM 705 O O . PRO A 1 94 ? 4.952 -5.896 -6.774 1.00 95.69 94 PRO A O 1
ATOM 708 N N . ILE A 1 95 ? 6.536 -5.369 -5.258 1.00 96.38 95 ILE A N 1
ATOM 709 C CA . ILE A 1 95 ? 7.092 -4.256 -6.034 1.00 96.38 95 ILE A CA 1
ATOM 710 C C . ILE A 1 95 ? 7.734 -4.812 -7.299 1.00 96.38 95 ILE A C 1
ATOM 712 O O . ILE A 1 95 ? 8.525 -5.749 -7.228 1.00 96.38 95 ILE A O 1
ATOM 716 N N . TYR A 1 96 ? 7.449 -4.175 -8.428 1.00 95.62 96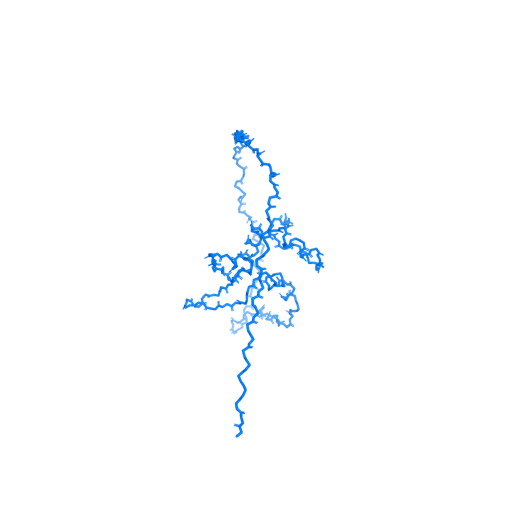 TYR A N 1
ATOM 717 C CA . TYR A 1 96 ? 8.189 -4.377 -9.664 1.00 95.62 96 TYR A CA 1
ATOM 718 C C . TYR A 1 96 ? 8.730 -3.042 -10.175 1.00 95.62 96 TYR A C 1
ATOM 720 O O . TYR A 1 96 ? 8.167 -1.970 -9.921 1.00 95.62 96 TYR A O 1
ATOM 728 N N . THR A 1 97 ? 9.855 -3.114 -10.874 1.00 96.81 97 THR A N 1
ATOM 729 C CA . THR A 1 97 ? 10.515 -1.952 -11.471 1.00 96.81 97 THR A CA 1
ATOM 730 C C . THR A 1 97 ? 10.098 -1.856 -12.933 1.00 96.81 97 THR A C 1
ATOM 732 O O . THR A 1 97 ? 10.070 -2.862 -13.640 1.00 96.81 97 THR A O 1
ATOM 735 N N . SER A 1 98 ? 9.719 -0.659 -13.372 1.00 94.25 98 SER A N 1
ATOM 736 C CA . SER A 1 98 ? 9.456 -0.370 -14.787 1.00 94.25 98 SER A CA 1
ATOM 737 C C . SER A 1 98 ? 10.738 0.096 -15.488 1.00 94.25 98 SER A C 1
ATOM 739 O O . SER A 1 98 ? 11.734 0.372 -14.831 1.00 94.25 98 SER A O 1
ATOM 741 N N . GLU A 1 99 ? 10.697 0.255 -16.810 1.00 95.19 99 GLU A N 1
ATOM 742 C CA . GLU A 1 99 ? 11.814 0.739 -17.641 1.00 95.19 99 GLU A CA 1
ATOM 743 C C . GLU A 1 99 ? 12.381 2.097 -17.183 1.00 95.19 99 GLU A C 1
ATOM 745 O O . GLU A 1 99 ? 13.548 2.391 -17.391 1.00 95.19 99 GLU A O 1
ATOM 750 N N . ASN A 1 100 ? 11.575 2.911 -16.495 1.00 94.12 100 ASN A N 1
ATOM 751 C CA . ASN A 1 100 ? 11.972 4.230 -15.990 1.00 94.12 100 ASN A CA 1
ATOM 752 C C . ASN A 1 100 ? 12.633 4.206 -14.593 1.00 94.12 100 ASN A C 1
ATOM 754 O O . ASN A 1 100 ? 12.582 5.222 -13.900 1.00 94.12 100 ASN A O 1
ATOM 758 N N . ASP A 1 101 ? 13.093 3.048 -14.103 1.00 94.19 101 ASP A N 1
ATOM 759 C CA . ASP A 1 101 ? 13.589 2.820 -12.726 1.00 94.19 101 ASP A CA 1
ATOM 760 C C . ASP A 1 101 ? 12.594 3.179 -11.603 1.00 94.19 101 ASP A C 1
ATOM 762 O O . ASP A 1 101 ? 12.904 3.187 -10.408 1.00 94.19 101 ASP A O 1
ATOM 766 N N . LYS A 1 102 ? 11.341 3.446 -11.973 1.00 94.94 102 LYS A N 1
ATOM 767 C CA . LYS A 1 102 ? 10.254 3.739 -11.045 1.00 94.94 102 LYS A CA 1
ATOM 768 C C . LYS A 1 102 ? 9.673 2.437 -10.512 1.00 94.94 102 LYS A C 1
ATOM 770 O O . LYS A 1 102 ? 9.430 1.487 -11.260 1.00 94.94 102 LYS A O 1
ATOM 775 N N . LYS A 1 103 ? 9.422 2.424 -9.204 1.00 96.12 103 LYS A N 1
ATOM 776 C CA . LYS A 1 103 ? 8.858 1.287 -8.475 1.00 96.12 103 LYS A CA 1
ATOM 777 C C . LYS A 1 103 ? 7.339 1.384 -8.454 1.00 96.12 103 LYS A C 1
ATOM 779 O O . LYS A 1 103 ? 6.786 2.391 -8.004 1.00 96.12 103 LYS A O 1
ATOM 784 N N . PHE A 1 104 ? 6.679 0.319 -8.887 1.00 96.50 104 PHE A N 1
ATOM 785 C CA . PHE A 1 104 ? 5.224 0.222 -8.921 1.00 96.50 104 PHE A CA 1
ATOM 786 C C . PHE A 1 104 ? 4.729 -1.003 -8.154 1.00 96.50 104 PHE A C 1
ATOM 788 O O . PHE A 1 104 ? 5.463 -1.966 -7.928 1.00 96.50 104 PHE A O 1
ATOM 795 N N . ARG A 1 105 ? 3.464 -0.949 -7.744 1.00 96.25 105 ARG A N 1
ATOM 796 C CA . ARG A 1 105 ? 2.693 -2.065 -7.198 1.00 96.25 105 ARG A CA 1
ATOM 797 C C . ARG A 1 105 ? 1.307 -2.079 -7.831 1.00 96.25 105 ARG A C 1
ATOM 799 O O . ARG A 1 105 ? 0.752 -1.033 -8.161 1.00 96.25 105 ARG A O 1
ATOM 806 N N . ASN A 1 106 ? 0.720 -3.267 -7.913 1.00 96.31 106 ASN A N 1
ATOM 807 C CA . ASN A 1 106 ? -0.652 -3.452 -8.381 1.00 96.31 106 ASN A CA 1
ATOM 808 C C . ASN A 1 106 ? -1.553 -3.834 -7.208 1.00 96.31 106 ASN A C 1
ATOM 810 O O . ASN A 1 106 ? -1.157 -4.623 -6.350 1.00 96.31 106 ASN A O 1
ATOM 814 N N . CYS A 1 107 ? -2.765 -3.285 -7.152 1.00 96.56 107 CYS A N 1
ATOM 815 C CA . CYS A 1 107 ? -3.761 -3.712 -6.169 1.00 96.56 107 CYS A CA 1
ATOM 816 C C . CYS A 1 107 ? -4.292 -5.101 -6.544 1.00 96.56 107 CYS A C 1
ATOM 818 O O . CYS A 1 107 ? -4.780 -5.267 -7.659 1.00 96.56 107 CYS A O 1
ATOM 820 N N . LYS A 1 108 ? -4.257 -6.070 -5.616 1.00 95.19 108 LYS A N 1
ATOM 821 C CA . LYS A 1 108 ? -4.701 -7.458 -5.862 1.00 95.19 108 LYS A CA 1
ATOM 822 C C . LYS A 1 108 ? -6.197 -7.559 -6.182 1.00 95.19 108 LYS A C 1
ATOM 824 O O . LYS A 1 108 ? -6.616 -8.469 -6.889 1.00 95.19 108 LYS A O 1
ATOM 829 N N . LYS A 1 109 ? -7.002 -6.636 -5.647 1.00 93.31 109 LYS A N 1
ATOM 830 C CA . LYS A 1 109 ? -8.457 -6.585 -5.852 1.00 93.31 109 LYS A CA 1
ATOM 831 C C . LYS A 1 109 ? -8.806 -5.916 -7.178 1.00 93.31 109 LYS A C 1
ATOM 833 O O . LYS A 1 109 ? -9.572 -6.468 -7.958 1.00 93.31 109 LYS A O 1
ATOM 838 N N . CYS A 1 110 ? -8.197 -4.766 -7.483 1.00 94.31 110 CYS A N 1
ATOM 839 C CA . CYS A 1 110 ? -8.426 -4.097 -8.767 1.00 94.31 110 CYS A CA 1
ATOM 840 C C . CYS A 1 110 ? -7.818 -4.851 -9.953 1.00 94.31 110 CYS A C 1
ATOM 842 O O . CYS A 1 110 ? -8.340 -4.750 -11.060 1.00 94.31 110 CYS A O 1
ATOM 844 N N . SER A 1 111 ? -6.731 -5.604 -9.749 1.00 91.38 111 SER A N 1
ATOM 845 C CA . SER A 1 111 ? -6.047 -6.311 -10.838 1.00 91.38 111 SER A CA 1
ATOM 846 C C . SER A 1 111 ? -6.852 -7.466 -11.432 1.00 91.38 111 SER A C 1
ATOM 848 O O . SER A 1 111 ? -6.470 -7.984 -12.472 1.00 91.38 111 SER A O 1
ATOM 850 N N . GLN A 1 112 ? -7.941 -7.883 -10.783 1.00 88.00 112 GLN A N 1
ATOM 851 C CA . GLN A 1 112 ? -8.850 -8.907 -11.306 1.00 88.00 112 GLN A CA 1
ATOM 852 C C . GLN A 1 112 ? -9.774 -8.367 -12.412 1.00 88.00 112 GLN A C 1
ATOM 854 O O . GLN A 1 112 ? -10.421 -9.146 -13.105 1.00 88.00 112 GLN A O 1
ATOM 859 N N . GLY A 1 113 ? -9.860 -7.042 -12.575 1.00 84.50 113 GLY A N 1
ATOM 860 C CA . GLY A 1 113 ? -10.664 -6.408 -13.616 1.00 84.50 113 GLY A CA 1
ATOM 861 C C . GLY A 1 113 ? -9.934 -6.258 -14.953 1.00 84.50 113 GLY A C 1
ATOM 862 O O . GLY A 1 113 ? -8.732 -6.474 -15.070 1.00 84.50 113 GLY A O 1
ATOM 863 N N . SER A 1 114 ? -10.668 -5.786 -15.965 1.00 82.06 114 SER A N 1
ATOM 864 C CA . SER A 1 114 ? -10.135 -5.536 -17.314 1.00 82.06 114 SER A CA 1
ATOM 865 C C . SER A 1 114 ? -9.072 -4.427 -17.383 1.00 82.06 114 SER A C 1
ATOM 867 O O . SER A 1 114 ? -8.396 -4.315 -18.402 1.00 82.06 114 SER A O 1
ATOM 869 N N . HIS A 1 115 ? -8.936 -3.580 -16.357 1.00 83.69 115 HIS A N 1
ATOM 870 C CA . HIS A 1 115 ? -8.023 -2.437 -16.379 1.00 83.69 115 HIS A CA 1
ATOM 871 C C . HIS A 1 115 ? -7.149 -2.402 -15.122 1.00 83.69 115 HIS A C 1
ATOM 873 O O . HIS A 1 115 ? -7.565 -1.926 -14.063 1.00 83.69 115 HIS A O 1
ATOM 879 N N . VAL A 1 116 ? -5.913 -2.887 -15.252 1.00 89.38 116 VAL A N 1
ATOM 880 C CA . VAL A 1 116 ? -4.916 -2.856 -14.178 1.00 89.38 116 VAL A CA 1
ATOM 881 C C . VAL A 1 116 ? -4.217 -1.501 -14.194 1.00 89.38 116 VAL A C 1
ATOM 883 O O . VAL A 1 116 ? -3.462 -1.191 -15.113 1.00 89.38 116 VAL A O 1
ATOM 886 N N . VAL A 1 117 ? -4.472 -0.681 -13.173 1.00 92.38 117 VAL A N 1
ATOM 887 C CA . VAL A 1 117 ? -3.784 0.605 -12.999 1.00 92.38 117 VAL A CA 1
ATOM 888 C C . VAL A 1 117 ? -2.516 0.378 -12.172 1.00 92.38 117 VAL A C 1
ATOM 890 O O . VAL A 1 117 ? -2.641 0.022 -10.996 1.00 92.38 117 VAL A O 1
ATOM 893 N N . PRO A 1 118 ? -1.313 0.598 -12.731 1.00 94.44 118 PRO A N 1
ATOM 894 C CA . PRO A 1 118 ? -0.087 0.546 -11.951 1.00 94.44 118 PRO A CA 1
ATOM 895 C C . PRO A 1 118 ? -0.047 1.721 -10.971 1.00 94.44 118 PRO A C 1
ATOM 897 O O . PRO A 1 118 ? -0.215 2.879 -11.357 1.00 94.44 118 PRO A O 1
ATOM 900 N N . LEU A 1 119 ? 0.171 1.432 -9.690 1.00 96.38 119 LEU A N 1
ATOM 901 C CA . LEU A 1 119 ? 0.277 2.444 -8.641 1.00 96.38 119 LEU A CA 1
ATOM 902 C C . LEU A 1 119 ? 1.739 2.621 -8.252 1.00 96.38 119 LEU A C 1
ATOM 904 O O . LEU A 1 119 ? 2.481 1.648 -8.135 1.00 96.38 119 LEU A O 1
ATOM 908 N N . VAL A 1 120 ? 2.161 3.863 -8.032 1.00 96.62 120 VAL A N 1
ATOM 909 C CA . VAL A 1 120 ? 3.509 4.156 -7.528 1.00 96.62 120 VAL A CA 1
ATOM 910 C C . VAL A 1 120 ? 3.669 3.507 -6.152 1.00 96.62 120 VAL A C 1
ATOM 912 O O . VAL A 1 120 ? 2.755 3.574 -5.329 1.00 96.62 120 VAL A O 1
ATOM 915 N N . ALA A 1 121 ? 4.824 2.889 -5.889 1.00 95.69 121 ALA A N 1
ATOM 916 C CA . ALA A 1 121 ? 5.126 2.186 -4.639 1.00 95.69 121 ALA A CA 1
ATOM 917 C C . ALA A 1 121 ? 5.358 3.126 -3.429 1.00 95.69 121 ALA A C 1
ATOM 919 O O . ALA A 1 121 ? 6.179 2.845 -2.560 1.00 95.69 121 ALA A O 1
ATOM 920 N N . GLU A 1 122 ? 4.635 4.244 -3.369 1.00 94.81 122 GLU A N 1
ATOM 921 C CA . GLU A 1 122 ? 4.621 5.192 -2.260 1.00 94.81 122 GLU A CA 1
ATOM 922 C C . GLU A 1 122 ? 3.475 4.870 -1.295 1.00 94.81 122 GLU A C 1
ATOM 924 O O . GLU A 1 122 ? 2.313 4.773 -1.693 1.00 94.81 122 GLU A O 1
ATOM 929 N N . MET A 1 123 ? 3.784 4.754 -0.002 1.00 92.81 123 MET A N 1
ATOM 930 C CA . MET A 1 123 ? 2.822 4.349 1.033 1.00 92.81 123 MET A CA 1
ATOM 931 C C . MET A 1 123 ? 1.561 5.223 1.073 1.00 92.81 123 MET A C 1
ATOM 933 O O . MET A 1 123 ? 0.452 4.706 1.200 1.00 92.81 123 MET A O 1
ATOM 937 N N . SER A 1 124 ? 1.714 6.542 0.943 1.00 93.06 124 SER A N 1
ATOM 938 C CA . SER A 1 124 ? 0.602 7.500 0.925 1.00 93.06 124 SER A CA 1
ATOM 939 C C . SER A 1 124 ? -0.334 7.261 -0.263 1.00 93.06 124 SER A C 1
ATOM 941 O O . SER A 1 124 ? -1.554 7.224 -0.096 1.00 93.06 124 SER A O 1
ATOM 943 N N . THR A 1 125 ? 0.231 7.035 -1.451 1.00 95.62 125 THR A N 1
ATOM 944 C CA . THR A 1 125 ? -0.507 6.737 -2.684 1.00 95.62 125 THR A CA 1
ATOM 945 C C . THR A 1 125 ? -1.291 5.431 -2.556 1.00 95.62 125 THR A C 1
ATOM 947 O O . THR A 1 125 ? -2.485 5.395 -2.867 1.00 95.62 125 THR A O 1
ATOM 950 N N . LEU A 1 126 ? -0.661 4.382 -2.024 1.00 95.38 126 LEU A N 1
ATOM 951 C CA . LEU A 1 126 ? -1.291 3.075 -1.816 1.00 95.38 126 LEU A CA 1
ATOM 952 C C . LEU A 1 126 ? -2.419 3.142 -0.773 1.00 95.38 126 LEU A C 1
ATOM 954 O O . LEU A 1 126 ? -3.527 2.668 -1.027 1.00 95.38 126 LEU A O 1
ATOM 958 N N . ARG A 1 127 ? -2.203 3.809 0.366 1.00 95.06 127 ARG A N 1
ATOM 959 C CA . ARG A 1 127 ? -3.248 3.977 1.393 1.00 95.06 127 ARG A CA 1
ATOM 960 C C . ARG A 1 127 ? -4.413 4.840 0.917 1.00 95.06 127 ARG A C 1
ATOM 962 O O . ARG A 1 127 ? -5.563 4.502 1.174 1.00 95.06 127 ARG A O 1
ATOM 969 N N . ARG A 1 128 ? -4.154 5.905 0.152 1.00 95.62 128 ARG A N 1
ATOM 970 C CA . ARG A 1 128 ? -5.214 6.716 -0.473 1.00 95.62 128 ARG A CA 1
ATOM 971 C C . ARG A 1 128 ? -6.044 5.905 -1.472 1.00 95.62 128 ARG A C 1
ATOM 973 O O . ARG A 1 128 ? -7.247 6.131 -1.593 1.00 95.62 128 ARG A O 1
ATOM 980 N N . HIS A 1 129 ? -5.422 4.970 -2.191 1.00 96.06 129 HIS A N 1
ATOM 981 C CA . HIS A 1 129 ? -6.138 4.046 -3.067 1.00 96.06 129 HIS A CA 1
ATOM 982 C C . HIS A 1 129 ? -7.058 3.111 -2.265 1.00 96.06 129 HIS A C 1
ATOM 984 O O . HIS A 1 129 ? -8.241 3.009 -2.596 1.00 96.06 129 HIS A O 1
ATOM 990 N N . LEU A 1 130 ? -6.559 2.510 -1.177 1.00 95.00 130 LEU A N 1
ATOM 991 C CA . LEU A 1 130 ? -7.376 1.692 -0.271 1.00 95.00 130 LEU A CA 1
ATOM 992 C C . LEU A 1 130 ? -8.554 2.483 0.295 1.00 95.00 130 LEU A C 1
ATOM 994 O O . LEU A 1 130 ? -9.683 2.013 0.252 1.00 95.00 130 LEU A O 1
ATOM 998 N N . GLU A 1 131 ? -8.323 3.717 0.734 1.00 95.25 131 GLU A N 1
ATOM 999 C CA . GLU A 1 131 ? -9.375 4.581 1.268 1.00 95.25 131 GLU A CA 1
ATOM 1000 C C . GLU A 1 131 ? -10.490 4.879 0.250 1.00 95.25 131 GLU A C 1
ATOM 1002 O O . GLU A 1 131 ? -11.659 5.011 0.612 1.00 95.25 131 GLU A O 1
ATOM 1007 N N . ARG A 1 132 ? -10.139 5.018 -1.032 1.00 95.38 132 ARG A N 1
ATOM 1008 C CA . ARG A 1 132 ? -11.101 5.347 -2.092 1.00 95.38 132 ARG A CA 1
ATOM 1009 C C . ARG A 1 132 ? -11.872 4.136 -2.596 1.00 95.38 132 ARG A C 1
ATOM 1011 O O . ARG A 1 132 ? -13.064 4.266 -2.856 1.00 95.38 132 ARG A O 1
ATOM 1018 N N . HIS A 1 133 ? -11.198 3.000 -2.763 1.00 94.75 133 HIS A N 1
ATOM 1019 C CA . HIS A 1 133 ? -11.759 1.838 -3.458 1.00 94.75 133 HIS A CA 1
ATOM 1020 C C . HIS A 1 133 ? -12.099 0.672 -2.527 1.00 94.75 133 HIS A C 1
ATOM 1022 O O . HIS A 1 133 ? -13.103 0.004 -2.745 1.00 94.75 133 HIS A O 1
ATOM 1028 N N . HIS A 1 134 ? -11.308 0.451 -1.475 1.00 95.25 134 HIS A N 1
ATOM 1029 C CA . HIS A 1 134 ? -11.373 -0.747 -0.628 1.00 95.25 134 HIS A CA 1
ATOM 1030 C C . HIS A 1 134 ? -11.477 -0.415 0.869 1.00 95.25 134 HIS A C 1
ATOM 1032 O O . HIS A 1 134 ? -11.006 -1.174 1.713 1.00 95.25 134 HIS A O 1
ATOM 1038 N N . ARG A 1 135 ? -12.104 0.717 1.228 1.00 94.94 135 ARG A N 1
ATOM 1039 C CA . ARG A 1 135 ? -12.160 1.189 2.625 1.00 94.94 135 ARG A CA 1
ATOM 1040 C C . ARG A 1 135 ? -12.815 0.179 3.559 1.00 94.94 135 ARG A C 1
ATOM 1042 O O . ARG A 1 135 ? -12.309 -0.054 4.649 1.00 94.94 135 ARG A O 1
ATOM 1049 N N . ALA A 1 136 ? -13.945 -0.390 3.146 1.00 96.00 136 ALA A N 1
ATOM 1050 C CA . ALA A 1 136 ? -14.696 -1.330 3.974 1.00 96.00 136 ALA A CA 1
ATOM 1051 C C . ALA A 1 136 ? -13.883 -2.602 4.264 1.00 96.00 136 ALA A C 1
ATOM 1053 O O . ALA A 1 136 ? -13.762 -2.998 5.418 1.00 96.00 136 ALA A O 1
ATOM 1054 N N . GLU A 1 137 ? -13.272 -3.184 3.228 1.00 96.31 137 GLU A N 1
ATOM 1055 C CA . GLU A 1 137 ? -12.420 -4.373 3.350 1.00 96.31 137 GLU A CA 1
ATOM 1056 C C . GLU A 1 137 ? -11.188 -4.101 4.219 1.00 96.31 137 GLU A C 1
ATOM 1058 O O . GLU A 1 137 ? -10.838 -4.914 5.070 1.00 96.31 137 GLU A O 1
ATOM 1063 N N . TYR A 1 138 ? -10.555 -2.938 4.041 1.00 95.88 138 TYR A N 1
ATOM 1064 C CA . TYR A 1 138 ? -9.411 -2.534 4.851 1.00 95.88 138 TYR A CA 1
ATOM 1065 C C . TYR A 1 138 ? -9.761 -2.448 6.337 1.00 95.88 138 TYR A C 1
ATOM 1067 O O . TYR A 1 138 ? -9.029 -2.987 7.160 1.00 95.88 138 TYR A O 1
ATOM 1075 N N . LEU A 1 139 ? -10.876 -1.798 6.688 1.00 94.81 139 LEU A N 1
ATOM 1076 C CA . LEU A 1 139 ? -11.288 -1.644 8.085 1.00 94.81 139 LEU A CA 1
ATOM 1077 C C . LEU A 1 139 ? -11.608 -2.994 8.738 1.00 94.81 139 LEU A C 1
ATOM 1079 O O . LEU A 1 139 ? -11.176 -3.231 9.861 1.00 94.81 139 LEU A O 1
ATOM 1083 N N . GLN A 1 140 ? -12.289 -3.893 8.019 1.00 96.38 140 GLN A N 1
ATOM 1084 C CA . GLN A 1 140 ? -12.558 -5.254 8.500 1.00 96.38 140 GLN A CA 1
ATOM 1085 C C . GLN A 1 140 ? -11.266 -6.040 8.733 1.00 96.38 140 GLN A C 1
ATOM 1087 O O . GLN A 1 140 ? -11.105 -6.688 9.764 1.00 96.38 140 GLN A O 1
ATOM 1092 N N . TRP A 1 141 ? -10.324 -5.970 7.789 1.00 96.12 141 TRP A N 1
ATOM 1093 C CA . TRP A 1 141 ? -9.022 -6.612 7.942 1.00 96.12 141 TRP A CA 1
ATOM 1094 C C . TRP A 1 141 ? -8.236 -6.020 9.117 1.00 96.12 141 TRP A C 1
ATOM 1096 O O . TRP A 1 141 ? -7.637 -6.767 9.890 1.00 96.12 141 TRP A O 1
ATOM 1106 N N . ALA A 1 142 ? -8.257 -4.696 9.270 1.00 94.62 142 ALA A N 1
ATOM 1107 C CA . ALA A 1 142 ? -7.553 -3.999 10.334 1.00 94.62 142 ALA A CA 1
ATOM 1108 C C . ALA A 1 142 ? -8.094 -4.408 11.713 1.00 94.62 142 ALA A C 1
ATOM 1110 O O . ALA A 1 142 ? -7.313 -4.788 12.581 1.00 94.62 142 ALA A O 1
ATOM 1111 N N . GLU A 1 143 ? -9.417 -4.447 11.884 1.00 95.00 143 GLU A N 1
ATOM 1112 C CA . GLU A 1 143 ? -10.067 -4.924 13.111 1.00 95.00 143 GLU A CA 1
ATOM 1113 C C . GLU A 1 143 ? -9.719 -6.390 13.409 1.00 95.00 143 GLU A C 1
ATOM 1115 O O . GLU A 1 143 ? -9.280 -6.708 14.514 1.00 95.00 143 GLU A O 1
ATOM 1120 N N . ALA A 1 144 ? -9.807 -7.271 12.406 1.00 96.31 144 ALA A N 1
ATOM 1121 C CA . ALA A 1 144 ? -9.502 -8.695 12.559 1.00 96.31 144 ALA A CA 1
ATOM 1122 C C . ALA A 1 144 ? -8.033 -8.977 12.925 1.00 96.31 144 ALA A C 1
ATOM 1124 O O . ALA A 1 144 ? -7.738 -9.980 13.572 1.00 96.31 144 ALA A O 1
ATOM 1125 N N . ASN A 1 145 ? -7.106 -8.105 12.519 1.00 94.31 145 ASN A N 1
ATOM 1126 C CA . ASN A 1 145 ? -5.674 -8.248 12.794 1.00 94.31 145 ASN A CA 1
ATOM 1127 C C . ASN A 1 145 ? -5.194 -7.395 13.982 1.00 94.31 145 ASN A C 1
ATOM 1129 O O . ASN A 1 145 ? -3.996 -7.389 14.267 1.00 94.31 145 ASN A O 1
ATOM 1133 N N . GLY A 1 146 ? -6.088 -6.660 14.656 1.00 91.50 146 GLY A N 1
ATOM 1134 C CA . GLY A 1 146 ? -5.713 -5.710 15.710 1.00 91.50 146 GLY A CA 1
ATOM 1135 C C . GLY A 1 146 ? -4.810 -4.578 15.204 1.00 91.50 146 GLY A C 1
ATOM 1136 O O . GLY A 1 146 ? -3.980 -4.060 15.949 1.00 91.50 146 GLY A O 1
ATOM 1137 N N . PHE A 1 147 ? -4.926 -4.225 13.923 1.00 89.88 147 PHE A N 1
ATOM 1138 C CA . PHE A 1 147 ? -4.124 -3.196 13.282 1.00 89.88 147 PHE A CA 1
ATOM 1139 C C . PHE A 1 147 ? -4.822 -1.831 13.393 1.00 89.88 147 PHE A C 1
ATOM 1141 O O . PHE A 1 147 ? -5.981 -1.709 12.992 1.00 89.88 147 PHE A O 1
ATOM 1148 N N . PRO A 1 148 ? -4.156 -0.779 13.902 1.00 89.12 148 PRO A N 1
ATOM 1149 C CA . PRO A 1 148 ? -4.743 0.556 13.923 1.00 89.12 148 PRO A CA 1
ATOM 1150 C C . PRO A 1 148 ? -4.917 1.073 12.488 1.00 89.12 148 PRO A C 1
ATOM 1152 O O . PRO A 1 148 ? -3.991 0.989 11.681 1.00 89.12 148 PRO A O 1
ATOM 1155 N N . SER A 1 149 ? -6.095 1.616 12.155 1.00 87.44 149 SER A N 1
ATOM 1156 C CA . SER A 1 149 ? -6.334 2.183 10.819 1.00 87.44 149 SER A CA 1
ATOM 1157 C C . SER A 1 149 ? -5.351 3.322 10.548 1.00 87.44 149 SER A C 1
ATOM 1159 O O . SER A 1 149 ? -5.326 4.316 11.271 1.00 87.44 149 SER A O 1
ATOM 1161 N N . MET A 1 150 ? -4.561 3.181 9.483 1.00 85.88 150 MET A N 1
ATOM 1162 C CA . MET A 1 150 ? -3.617 4.202 9.013 1.00 85.88 150 MET A CA 1
ATOM 1163 C C . MET A 1 150 ? -4.167 4.962 7.797 1.00 85.88 150 MET A C 1
ATOM 1165 O O . MET A 1 150 ? -3.398 5.525 7.010 1.00 85.88 150 MET A O 1
ATOM 1169 N N . LEU A 1 151 ? -5.488 4.930 7.579 1.00 87.88 151 LEU A N 1
ATOM 1170 C CA . LEU A 1 151 ? -6.109 5.662 6.482 1.00 87.88 151 LEU A CA 1
ATOM 1171 C C . LEU A 1 151 ? -6.113 7.171 6.774 1.00 87.88 151 LEU A C 1
ATOM 1173 O O . LEU A 1 151 ? -6.421 7.569 7.898 1.00 87.88 151 LEU A O 1
ATOM 1177 N N . PRO A 1 152 ? -5.873 8.026 5.760 1.00 84.88 152 PRO A N 1
ATOM 1178 C CA . PRO A 1 152 ? -5.788 9.477 5.946 1.00 84.88 152 PRO A CA 1
ATOM 1179 C C . PRO A 1 152 ? -6.990 10.120 6.653 1.00 84.88 152 PRO A C 1
ATOM 1181 O O . PRO A 1 152 ? -6.825 11.122 7.334 1.00 84.88 152 PRO A O 1
ATOM 1184 N N . LYS A 1 153 ? -8.201 9.567 6.501 1.00 85.44 153 LYS A N 1
ATOM 1185 C CA . LYS A 1 153 ? -9.411 10.072 7.178 1.00 85.44 153 LYS A CA 1
ATOM 1186 C C . LYS A 1 153 ? -9.543 9.667 8.642 1.00 85.44 153 LYS A C 1
ATOM 1188 O O . LYS A 1 153 ? -10.269 10.332 9.375 1.00 85.44 153 LYS A O 1
ATOM 1193 N N . ASP A 1 154 ? -8.928 8.557 9.032 1.00 79.56 154 ASP A N 1
ATOM 1194 C CA . ASP A 1 154 ? -9.065 8.010 10.382 1.00 79.56 154 ASP A CA 1
ATOM 1195 C C . ASP A 1 154 ? -7.940 8.525 11.303 1.00 79.56 154 ASP A C 1
ATOM 1197 O O . ASP A 1 154 ? -8.115 8.580 12.520 1.00 79.56 154 ASP A O 1
ATOM 1201 N N . CYS A 1 155 ? -6.826 8.997 10.732 1.00 77.00 155 CYS A N 1
ATOM 1202 C CA . CYS A 1 155 ? -5.817 9.782 11.439 1.00 77.00 155 CYS A CA 1
ATOM 1203 C C . CYS A 1 155 ? -6.352 11.203 11.708 1.00 77.00 155 CYS A C 1
ATOM 1205 O O . CYS A 1 155 ? -6.240 12.085 10.861 1.00 77.00 155 CYS A O 1
ATOM 1207 N N . LYS A 1 156 ? -6.967 11.425 12.875 1.00 64.12 156 LYS A N 1
ATOM 1208 C CA . LYS A 1 156 ? -7.247 12.778 13.381 1.00 64.12 156 LYS A CA 1
ATOM 1209 C C . LYS A 1 156 ? -5.953 13.358 13.957 1.00 64.12 156 LYS A C 1
ATOM 1211 O O . LYS A 1 156 ? -5.500 12.868 14.989 1.00 64.12 156 LYS A O 1
ATOM 1216 N N . GLU A 1 157 ? -5.375 14.346 13.279 1.00 51.41 157 GLU A N 1
ATOM 1217 C CA . GLU A 1 157 ? -4.402 15.276 13.877 1.00 51.41 157 GLU A CA 1
ATOM 1218 C C . GLU A 1 157 ? -5.112 16.386 14.659 1.00 51.41 157 GLU A C 1
ATOM 1220 O O . GLU A 1 157 ? -6.229 16.784 14.241 1.00 51.41 157 GLU A O 1
#

Secondary structure (DSSP, 8-state):
--------------------------------------------------------------TT---TT---------SHHHHHHHHHHHHBPPPEE-TTS-EEE-BTTGGGSS----EES-HHHHHHHHHHHSHHHHHHHHHHTTPPP--TTT---

Foldseek 3Di:
DDDDDDDDDDDDDDDDDDDDDDDDDDDDDDPDDPPDPDDPDDDDPPDDDPPPPPDDDPQPQDPVRDRPPPPPPPPPDDPPVCLLCVLVPVQWDDWDADPVRFIWIWGPVVVVDPDTDTWGPDSLRSLQVCVVPPVPVSVVVCVVVVHDDPRPVSPDD

Sequence (157 aa):
MVADIISLSSDKDDEALEDPSRLSRLTKGSKRACTNPAASQQSNQSRCCAVPLSAIPQDEAGPDGVLKDFNILDISEAPAQEIRTRDVNEFFAPIYTSENDKKFRNCKKCSQGSHVVPLVAEMSTLRRHLERHHRAEYLQWAEANGFPSMLPKDCKE

Radius of gyration: 30.36 Å; chains: 1; bounding box: 80×92×47 Å

pLDDT: mean 72.5, std 19.74, range [38.12, 96.81]

=== Feature glossary ===
Legend for the data blocks above and below:

— What the protein is —

The amino-acid sequence is the protein's primary structure: the linear order of residues from the N-terminus to the C-terminus, written in one-letter code. Everything else here — the 3D coordinates, the secondary structure, the domain annotations — is ultimately a consequence of this string.

Functional annotations link the protein to curated databases. InterPro entries identify conserved domains and families by matching the sequence against member-database signatures (Pfam, PROSITE, CDD, …). Gene Ontology (GO) terms describe molecular function, biological process, and cellular component in a controlled vocabulary. CATH places the structure in a hierarchical fold classification (Class/Architecture/Topology/Homologous-superfamily). The organism is the source species.

— Where its atoms are —

Atomic coordinates in PDBx/mmCIF format — the same representation the Protein Data Bank distributes. Each line of the _atom_site loop places one backbone atom in Cartesian space (units: ångströms, origin: arbitrary).

The six renders are orthographic views along the three Cartesian axes in both directions. Representation (cartoon, sticks, or surface) and color scheme (sequence-rainbow or by-chain) vary across proteins so the training set covers all the common visualization conventions.

— Local backbone conformation —

Eight-state secondary structure (DSSP): H is the canonical α-helix, G the tighter 3₁₀-helix, I the wider π-helix; E/B are β-structure, T and S are turns and bends, and '-' is everything else. DSSP derives these from the pattern of main-chain N–H···O=C hydrogen bonds, not from the sequence.

Three-state secondary structure (P-SEA) collapses the eight DSSP classes into helix (a), strand (b), and coil (c). P-SEA assigns these from Cα geometry alone — distances and angles — without requiring backbone oxygens, so it works on any Cα trace.

φ (phi) and ψ (psi) are the two rotatable backbone dihedrals per residue: φ is the C(i-1)–N–Cα–C torsion, ψ is the N–Cα–C–N(i+1) torsion, both in degrees on (−180°, 180°]. α-helical residues cluster near (−60°, −45°); β-strand residues near (−120°, +130°). A Ramachandran plot is simply a scatter of (φ, ψ) for every residue.

— Global shape and packing —

The geometric summary reports three shape descriptors. Rg (radius of gyration) measures how spread out the Cα atoms are about their centre of mass; compact globular proteins have small Rg, elongated or unfolded ones large. Cα contacts (<8 Å, |i−j|>4) count long-range residue pairs in spatial proximity — high for tightly packed folds, near zero for rods or random coil. The bounding-box extents give the protein's footprint along x, y, z in Å.

SASA measures how much of the protein is reachable by solvent. It is computed by rolling a water-sized probe over the atomic surface and summing the exposed area (Å²). Per-residue SASA distinguishes core (buried, low SASA) from surface (exposed, high SASA) residues; total SASA is a whole-molecule size measure.

Plot images: a contact map (which residues are close in 3D, as an N×N binary image), a Ramachandran scatter (backbone torsion angles, revealing secondary-structure composition at a glance), and — for AlphaFold structures — a PAE heatmap (pairwise prediction confidence).

— Structural neighborhood —

A 3Di character summarizes, for each residue, the relative orientation of the Cα frame of its nearest spatial neighbor. Because it encodes fold topology rather than chemistry, 3Di alignments detect remote structural similarity that sequence alignment misses.

The Foldseek neighbor list gives the closest experimentally determined structures in the PDB, ranked by structural alignment. TM-score near 1 means near-identical fold; near 0.3 means only rough topology match. This is how one finds what a novel AlphaFold prediction most resembles in the solved-structure universe.

— Confidence and disorder —

For AlphaFold models, the B-factor field carries pLDDT — the model's own estimate of local accuracy on a 0–100 scale. Regions with pLDDT<50 should be treated as essentially unmodeled; they often correspond to intrinsically disordered segments.

Crystallographic B-factors measure how much each atom's electron density is smeared out, in Å². They rise in mobile loops and surface residues and fall in the buried interior. In AlphaFold models this column is repurposed to hold pLDDT instead.

Predicted Aligned Error (PAE) is an AlphaFold confidence matrix: entry (i, j) is the expected error in the position of residue j, in ångströms, when the prediction is superimposed on the true structure at residue i. Low PAE within a block of residues means that block is internally rigid and well-predicted; high PAE between two blocks means their relative placement is uncertain even if each block individually is confident.